Protein AF-A0A183NX41-F1 (afdb_monomer_lite)

Radius of gyration: 17.99 Å; chains: 1; bounding box: 42×28×68 Å

InterPro domains:
  IPR002110 Ankyrin repeat [PF12796] (66-145)
  IPR002110 Ankyrin repeat [PS50088] (93-126)
  IPR036770 Ankyrin repeat-containing domain superfamily [G3DSA:1.25.40.20] (40-145)
  IPR036770 Ankyrin repeat-containing domain superfamily [SSF48403] (63-144)

pLDDT: mean 70.67, std 18.53, range [31.53, 92.19]

Secondary structure (DSSP, 8-state):
--------SSHHHHHHHHHHHHHGGGG---HHHHHHHHHHHT-HHHHHHHHHHS---HHHHHHHHHHHHHTT-HHHHHHHHHTT--TT-B-TT--BHHHHHHHTT--HHHHHHHHHTT--TTGGGTSSS-HHHHHHHHT-GGG--

Sequence (145 aa):
MSITDNNFTTSEGKRLVAAKIASAVSSGGSPARVINAFIQVKDYQGLDKYLSKHKVPTDILTASLQSACMRSDSEAVGTFAKHGGNVNHTDQFGTTLLHFAMRGGGDENVIKALVAHGLEYHSWRSAGMPLLHWSCSTGLINLVE

Organism: NCBI:txid31246

Foldseek 3Di:
DDDDDPPPPDLVVLLVVLVVVVVVCPPPDAPLVSLVSCVVSVPLVSVLVVLVVDPDDLVSLQVQLLVCLLQVNLSSNLSSLVSNRDQQDADPVRDHSQNSNVNSVVRLSNLVSSVVSPRPPPCVVVVPDDDCVVCVVPVVNVSVD

Structure (mmCIF, N/CA/C/O backbone):
data_AF-A0A183NX41-F1
#
_entry.id   AF-A0A183NX41-F1
#
loop_
_atom_site.group_PDB
_atom_site.id
_atom_site.type_symbol
_atom_site.label_atom_id
_atom_site.label_alt_id
_atom_site.label_comp_id
_atom_site.label_asym_id
_atom_site.label_entity_id
_atom_site.label_seq_id
_atom_site.pdbx_PDB_ins_code
_atom_site.Cartn_x
_atom_site.Cartn_y
_atom_site.Cartn_z
_atom_site.occupancy
_atom_site.B_iso_or_equiv
_atom_site.auth_seq_id
_atom_site.auth_comp_id
_atom_site.auth_asym_id
_atom_site.auth_atom_id
_atom_site.pdbx_PDB_model_num
ATOM 1 N N . MET A 1 1 ? 14.415 1.664 45.400 1.00 38.91 1 MET A N 1
ATOM 2 C CA . MET A 1 1 ? 13.063 2.249 45.309 1.00 38.91 1 MET A CA 1
ATOM 3 C C . MET A 1 1 ? 12.917 2.762 43.888 1.00 38.91 1 MET A C 1
ATOM 5 O O . MET A 1 1 ? 13.563 3.739 43.537 1.00 38.91 1 MET A O 1
ATOM 9 N N . SER A 1 2 ? 12.259 1.973 43.041 1.00 31.53 2 SER A N 1
ATOM 10 C CA . SER A 1 2 ? 12.261 2.124 41.584 1.00 31.53 2 SER A CA 1
ATOM 11 C C . SER A 1 2 ? 11.426 3.332 41.166 1.00 31.53 2 SER A C 1
ATOM 13 O O . SER A 1 2 ? 10.230 3.373 41.441 1.00 31.53 2 SER A O 1
ATOM 15 N N . ILE A 1 3 ? 12.060 4.312 40.522 1.00 39.03 3 ILE A N 1
ATOM 16 C CA . ILE A 1 3 ? 11.364 5.407 39.847 1.00 39.03 3 ILE A CA 1
ATOM 17 C C . ILE A 1 3 ? 10.882 4.834 38.516 1.00 39.03 3 ILE A C 1
ATOM 19 O O . ILE A 1 3 ? 11.685 4.495 37.657 1.00 39.03 3 ILE A O 1
ATOM 23 N N . THR A 1 4 ? 9.572 4.639 38.408 1.00 37.72 4 THR A N 1
ATOM 24 C CA . THR A 1 4 ? 8.894 4.091 37.234 1.00 37.72 4 THR A CA 1
ATOM 25 C C . THR A 1 4 ? 9.076 4.996 36.022 1.00 37.72 4 THR A C 1
ATOM 27 O O . THR A 1 4 ? 8.726 6.179 36.062 1.00 37.72 4 THR A O 1
ATOM 30 N N . ASP A 1 5 ? 9.587 4.404 34.948 1.00 32.75 5 ASP A N 1
ATOM 31 C CA . ASP A 1 5 ? 9.745 4.978 33.619 1.00 32.75 5 ASP A CA 1
ATOM 32 C C . ASP A 1 5 ? 8.414 5.521 33.064 1.00 32.75 5 ASP A C 1
ATOM 34 O O . ASP A 1 5 ? 7.548 4.788 32.582 1.00 32.75 5 ASP A O 1
ATOM 38 N N . ASN A 1 6 ? 8.256 6.845 33.109 1.00 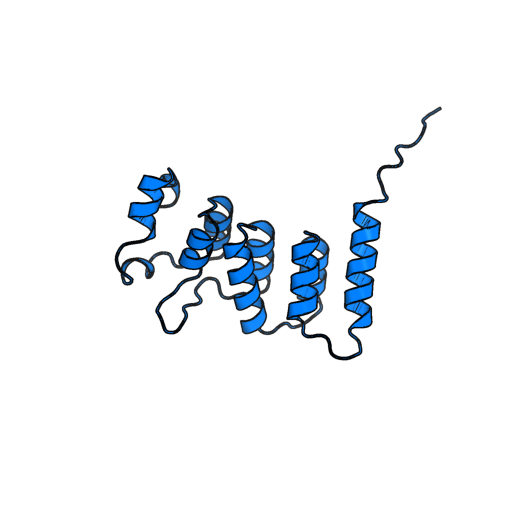37.59 6 ASN A N 1
ATOM 39 C CA . ASN A 1 6 ? 7.177 7.592 32.460 1.00 37.59 6 ASN A CA 1
ATOM 40 C C . ASN A 1 6 ? 7.430 7.707 30.947 1.00 37.59 6 ASN A C 1
ATOM 42 O O . ASN A 1 6 ? 7.694 8.794 30.438 1.00 37.59 6 ASN A O 1
ATOM 46 N N . ASN A 1 7 ? 7.340 6.593 30.216 1.00 38.53 7 ASN A N 1
ATOM 47 C CA . ASN A 1 7 ? 7.459 6.594 28.751 1.00 38.53 7 ASN A CA 1
ATOM 48 C C . ASN A 1 7 ? 6.145 6.243 28.019 1.00 38.53 7 ASN A C 1
ATOM 50 O O . ASN A 1 7 ? 6.162 5.775 26.884 1.00 38.53 7 ASN A O 1
ATOM 54 N N . PHE A 1 8 ? 4.992 6.476 28.659 1.00 41.38 8 PHE A N 1
ATOM 55 C CA . PHE A 1 8 ? 3.672 6.067 28.149 1.00 41.38 8 PHE A CA 1
ATOM 56 C C . PHE A 1 8 ? 2.845 7.147 27.416 1.00 41.38 8 PHE A C 1
ATOM 58 O O . PHE A 1 8 ? 1.736 6.853 26.990 1.00 41.38 8 PHE A O 1
ATOM 65 N N . THR A 1 9 ? 3.307 8.386 27.204 1.00 40.59 9 THR A N 1
ATOM 66 C CA . THR A 1 9 ? 2.354 9.486 26.891 1.00 40.59 9 THR A CA 1
ATOM 67 C C . THR A 1 9 ? 2.433 10.158 25.516 1.00 40.59 9 THR A C 1
ATOM 69 O O . THR A 1 9 ? 1.614 11.033 25.241 1.00 40.59 9 THR A O 1
ATOM 72 N N . THR A 1 10 ? 3.292 9.731 24.582 1.00 46.22 10 THR A N 1
ATOM 73 C CA . THR A 1 10 ? 3.378 10.413 23.264 1.00 46.22 10 THR A CA 1
ATOM 74 C C . THR A 1 10 ? 2.665 9.675 22.126 1.00 46.22 10 THR A C 1
ATOM 76 O O . THR A 1 10 ? 2.110 10.314 21.230 1.00 46.22 10 THR A O 1
ATOM 79 N N . SER A 1 11 ? 2.641 8.340 22.141 1.00 45.81 11 SER A N 1
ATOM 80 C CA . SER A 1 11 ? 1.959 7.524 21.123 1.00 45.81 11 SER A CA 1
ATOM 81 C C . SER A 1 11 ? 0.465 7.379 21.421 1.00 45.81 11 SER A C 1
ATOM 83 O O . SER A 1 11 ? -0.365 7.530 20.526 1.00 45.81 11 SER A O 1
ATOM 85 N N . GLU A 1 12 ? 0.111 7.177 22.691 1.00 41.97 12 GLU A N 1
ATOM 86 C CA . GLU A 1 12 ? -1.266 6.956 23.137 1.00 41.97 12 GLU A CA 1
ATOM 87 C C . GLU A 1 12 ? -2.131 8.220 23.028 1.00 41.97 12 GLU A C 1
ATOM 89 O O . GLU A 1 12 ? -3.267 8.153 22.562 1.00 41.97 12 GLU A O 1
ATOM 94 N N . GLY A 1 13 ? -1.567 9.393 23.343 1.00 48.00 13 GLY A N 1
ATOM 95 C CA . GLY A 1 13 ? -2.244 10.685 23.187 1.00 48.00 13 GLY A CA 1
ATOM 96 C C . GLY A 1 13 ? -2.536 11.039 21.725 1.00 48.00 13 GLY A C 1
ATOM 97 O O . GLY A 1 13 ? -3.633 11.500 21.408 1.00 48.00 13 GLY A O 1
ATOM 98 N N . LYS A 1 14 ? -1.604 10.749 20.804 1.00 45.88 14 LYS A N 1
ATOM 99 C CA . LYS A 1 14 ? -1.817 10.925 19.353 1.00 45.88 14 LYS A CA 1
ATOM 100 C C . LYS A 1 14 ? -2.867 9.947 18.816 1.00 45.88 14 LYS A C 1
ATOM 102 O O . LYS A 1 14 ? -3.735 10.359 18.046 1.00 45.88 14 LYS A O 1
ATOM 107 N N . ARG A 1 15 ? -2.853 8.696 19.297 1.00 44.31 15 ARG A N 1
ATOM 108 C CA . ARG A 1 15 ? -3.887 7.677 19.026 1.00 44.31 15 ARG A CA 1
ATOM 109 C C . ARG A 1 15 ? -5.270 8.119 19.488 1.00 44.31 15 ARG A C 1
ATOM 111 O O . ARG A 1 15 ? -6.247 7.950 18.762 1.00 44.31 15 ARG A O 1
ATOM 118 N N . LEU A 1 16 ? -5.360 8.713 20.678 1.00 43.56 16 LEU A N 1
ATOM 119 C CA . LEU A 1 16 ? -6.622 9.196 21.234 1.00 43.56 16 LEU A CA 1
ATOM 120 C C . LEU A 1 16 ? -7.183 10.369 20.422 1.00 43.56 16 LEU A C 1
ATOM 122 O O . LEU A 1 16 ? -8.386 10.425 20.187 1.00 43.56 16 LEU A O 1
ATOM 126 N N . VAL A 1 17 ? -6.323 11.280 19.951 1.00 50.41 17 VAL A N 1
ATOM 127 C CA . VAL A 1 17 ? -6.723 12.395 19.078 1.00 50.41 17 VAL A CA 1
ATOM 128 C C . VAL A 1 17 ? -7.183 11.884 17.713 1.00 50.41 17 VAL A C 1
ATOM 130 O O . VAL A 1 17 ? -8.246 12.295 17.255 1.00 50.41 17 VAL A O 1
ATOM 133 N N . ALA A 1 18 ? -6.469 10.938 17.098 1.00 45.16 18 ALA A N 1
ATOM 134 C CA . ALA A 1 18 ? -6.886 10.316 15.839 1.00 45.16 18 ALA A CA 1
ATOM 135 C C . ALA A 1 18 ? -8.231 9.578 15.981 1.00 45.16 18 ALA A C 1
ATOM 137 O O . ALA A 1 18 ? -9.131 9.767 15.162 1.00 45.16 18 ALA A O 1
ATOM 138 N N . ALA A 1 19 ? -8.422 8.832 17.075 1.00 44.47 19 ALA A N 1
ATOM 139 C CA . ALA A 1 19 ? -9.692 8.185 17.403 1.00 44.47 19 ALA A CA 1
ATOM 140 C C . ALA A 1 19 ? -10.828 9.194 17.656 1.00 44.47 19 ALA A C 1
ATOM 142 O O . ALA A 1 19 ? -11.974 8.920 17.305 1.00 44.47 19 ALA A O 1
ATOM 143 N N . LYS A 1 20 ? -10.520 10.369 18.224 1.00 44.09 20 LYS A N 1
ATOM 144 C CA . LYS A 1 20 ? -11.485 11.448 18.496 1.00 44.09 20 LYS A CA 1
ATOM 145 C C . LYS A 1 20 ? -11.846 12.250 17.241 1.00 44.09 20 LYS A C 1
ATOM 147 O O . LYS A 1 20 ? -12.990 12.664 17.095 1.00 44.09 20 LYS A O 1
ATOM 152 N N . ILE A 1 21 ? -10.912 12.413 16.303 1.00 49.72 21 ILE A N 1
ATOM 153 C CA . ILE A 1 21 ? -11.184 12.969 14.968 1.00 49.72 21 ILE A CA 1
ATOM 154 C C . ILE A 1 21 ? -12.015 11.970 14.154 1.00 49.72 21 ILE A C 1
ATOM 156 O O . ILE A 1 21 ? -12.987 12.366 13.519 1.00 49.72 21 ILE A O 1
ATOM 160 N N . ALA A 1 22 ? -11.699 10.673 14.225 1.00 43.69 22 ALA A N 1
ATOM 161 C CA . ALA A 1 22 ? -12.473 9.620 13.569 1.00 43.69 22 ALA A CA 1
ATOM 162 C C . ALA A 1 22 ? -13.885 9.450 14.165 1.00 43.69 22 ALA A C 1
ATOM 164 O O . ALA A 1 22 ? -14.810 9.108 13.434 1.00 43.69 22 ALA A O 1
ATOM 165 N N . SER A 1 23 ? -14.083 9.710 15.465 1.00 42.00 23 SER A N 1
ATOM 166 C CA . SER A 1 23 ? -15.407 9.660 16.106 1.00 42.00 23 SER A CA 1
ATOM 167 C C . SER A 1 23 ? -16.221 10.950 15.951 1.00 42.00 23 SER A C 1
ATOM 169 O O . SER A 1 23 ? -17.448 10.885 15.911 1.00 42.00 23 SER A O 1
ATOM 171 N N . ALA A 1 24 ? -15.575 12.108 15.772 1.00 40.00 24 ALA A N 1
ATOM 172 C CA . ALA A 1 24 ? -16.244 13.368 15.427 1.00 40.00 24 ALA A CA 1
ATOM 173 C C . ALA A 1 24 ? -16.858 13.363 14.008 1.00 40.00 24 ALA A C 1
ATOM 175 O O . ALA A 1 24 ? -17.640 14.243 13.664 1.00 40.00 24 ALA A O 1
ATOM 176 N N . VAL A 1 25 ? -16.562 12.340 13.199 1.00 46.41 25 VAL A N 1
ATOM 177 C CA . VAL A 1 25 ? -17.064 12.123 11.827 1.00 46.41 25 VAL A CA 1
ATOM 178 C C . VAL A 1 25 ? -18.470 11.489 11.798 1.00 46.41 25 VAL A C 1
ATOM 180 O O . VAL A 1 25 ? -18.930 10.987 10.779 1.00 46.41 25 VAL A O 1
ATOM 183 N N . SER A 1 26 ? -19.239 11.610 12.883 1.00 45.69 26 SER A N 1
ATOM 184 C CA . SER A 1 26 ? -20.694 11.384 12.855 1.00 45.69 26 SER A CA 1
ATOM 185 C C . SER A 1 26 ? -21.441 12.344 11.900 1.00 45.69 26 SER A C 1
ATOM 187 O O . SER A 1 26 ? -22.643 12.179 11.704 1.00 45.69 26 SER A O 1
ATOM 189 N N . SER A 1 27 ? -20.765 13.335 11.299 1.00 38.97 27 SER A N 1
ATOM 190 C CA . SER A 1 27 ? -21.351 14.372 10.437 1.00 38.97 27 SER A CA 1
ATOM 191 C C . SER A 1 27 ? -20.697 14.506 9.043 1.00 38.97 27 SER A C 1
ATOM 193 O O . SER A 1 27 ? -20.548 15.611 8.528 1.00 38.97 27 SER A O 1
ATOM 195 N N . GLY A 1 28 ? -20.321 13.396 8.390 1.00 39.81 28 GLY A N 1
ATOM 196 C CA . GLY A 1 28 ? -20.107 13.396 6.926 1.00 39.81 28 GLY A CA 1
ATOM 197 C C . GLY A 1 28 ? -18.678 13.629 6.407 1.00 39.81 28 GLY A C 1
ATOM 198 O O . GLY A 1 28 ? -18.497 14.058 5.270 1.00 39.81 28 GLY A O 1
ATOM 199 N N . GLY A 1 29 ? -17.642 13.330 7.192 1.00 53.66 29 GLY A N 1
ATOM 200 C CA . GLY A 1 29 ? -16.261 13.301 6.691 1.00 53.66 29 GLY A CA 1
ATOM 201 C C . GLY A 1 29 ? -15.974 12.054 5.842 1.00 53.66 29 GLY A C 1
ATOM 202 O O . GLY A 1 29 ? -16.159 10.935 6.312 1.00 53.66 29 GLY A O 1
ATOM 203 N N . SER A 1 30 ? -15.498 12.223 4.603 1.00 69.25 30 SER A N 1
ATOM 204 C CA . SER A 1 30 ? -15.178 11.110 3.692 1.00 69.25 30 SER A CA 1
ATOM 205 C C . SER A 1 30 ? -14.169 10.127 4.320 1.00 69.25 30 SER A C 1
ATOM 207 O O . SER A 1 30 ? -13.165 10.596 4.866 1.00 69.25 30 SER A O 1
ATOM 209 N N . PRO A 1 31 ? -14.339 8.792 4.189 1.00 72.38 31 PRO A N 1
ATOM 210 C CA . PRO A 1 31 ? -13.402 7.783 4.716 1.00 72.38 31 PRO A CA 1
ATOM 211 C C . PRO A 1 31 ? -11.933 8.043 4.345 1.00 72.38 31 PRO A C 1
ATOM 213 O O . PRO A 1 31 ? -11.032 7.832 5.152 1.00 72.38 31 PRO A O 1
ATOM 216 N N . ALA A 1 32 ? -11.698 8.613 3.159 1.00 73.38 32 ALA A N 1
ATOM 217 C CA . ALA A 1 32 ? -10.384 9.046 2.693 1.00 73.38 32 ALA A CA 1
ATOM 218 C C . ALA A 1 32 ? -9.681 10.046 3.636 1.00 73.38 32 ALA A C 1
ATOM 220 O O . ALA A 1 32 ? -8.467 9.978 3.808 1.00 73.38 32 ALA A O 1
ATOM 221 N N . ARG A 1 33 ? -10.417 10.960 4.289 1.00 75.31 33 ARG A N 1
ATOM 222 C CA . ARG A 1 33 ? -9.832 11.938 5.226 1.00 75.31 33 ARG A CA 1
ATOM 223 C C . ARG A 1 33 ? -9.321 11.270 6.496 1.00 75.31 33 ARG A C 1
ATOM 225 O O . ARG A 1 33 ? -8.252 11.629 6.977 1.00 75.31 33 ARG A O 1
ATOM 232 N N . VAL A 1 34 ? -10.085 10.314 7.022 1.00 79.00 34 VAL A N 1
ATOM 233 C CA . VAL A 1 34 ? -9.717 9.557 8.225 1.00 79.00 34 VAL A CA 1
ATOM 234 C C . VAL A 1 34 ? -8.495 8.690 7.939 1.00 79.00 34 VAL A C 1
ATOM 236 O O . VAL A 1 34 ? -7.526 8.724 8.692 1.00 79.00 34 VAL A O 1
ATOM 239 N N . ILE A 1 35 ? -8.502 7.993 6.801 1.00 83.50 35 ILE A N 1
ATOM 240 C CA . ILE A 1 35 ? -7.361 7.204 6.333 1.00 83.50 35 ILE A CA 1
ATOM 241 C C . ILE A 1 35 ? -6.109 8.082 6.202 1.00 83.50 35 ILE A C 1
ATOM 243 O O . ILE A 1 35 ? -5.069 7.758 6.772 1.00 83.50 35 ILE A O 1
ATOM 247 N N . ASN A 1 36 ? -6.211 9.230 5.525 1.00 79.25 36 ASN A N 1
ATOM 248 C CA . ASN A 1 36 ? -5.079 10.141 5.357 1.00 79.25 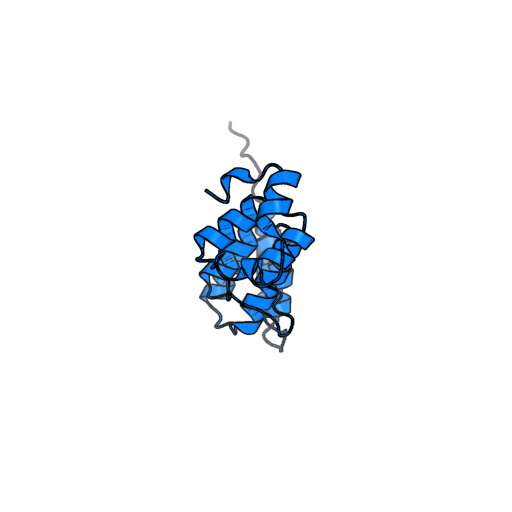36 ASN A CA 1
ATOM 249 C C . ASN A 1 36 ? -4.548 10.676 6.699 1.00 79.25 36 ASN A C 1
ATOM 251 O O . ASN A 1 36 ? -3.339 10.819 6.862 1.00 79.25 36 ASN A O 1
ATOM 255 N N . ALA A 1 37 ? -5.424 10.922 7.680 1.00 81.00 37 ALA A N 1
ATOM 256 C CA . ALA A 1 37 ? -5.003 11.317 9.021 1.00 81.00 37 ALA A CA 1
ATOM 257 C C . ALA A 1 37 ? -4.164 10.221 9.703 1.00 81.00 37 ALA A C 1
ATOM 259 O O . ALA A 1 37 ? -3.110 10.536 10.251 1.00 81.00 37 ALA A O 1
ATOM 260 N N . PHE A 1 38 ? -4.572 8.947 9.615 1.00 85.19 38 PHE A N 1
ATOM 261 C CA . PHE A 1 38 ? -3.799 7.821 10.160 1.00 85.19 38 PHE A CA 1
ATOM 262 C C . PHE A 1 38 ? -2.427 7.664 9.493 1.00 85.19 38 PHE A C 1
ATOM 264 O O . PHE A 1 38 ? -1.435 7.465 10.193 1.00 85.19 38 PHE A O 1
ATOM 271 N N . ILE A 1 39 ? -2.350 7.823 8.166 1.00 83.06 39 ILE A N 1
ATOM 272 C CA . ILE A 1 39 ? -1.076 7.788 7.424 1.00 83.06 39 ILE A CA 1
ATOM 273 C C . ILE A 1 39 ? -0.157 8.938 7.867 1.00 83.06 39 ILE A C 1
ATOM 275 O O . ILE A 1 39 ? 1.043 8.745 8.044 1.00 83.06 39 ILE A O 1
ATOM 279 N N . GLN A 1 40 ? -0.697 10.147 8.069 1.00 79.38 40 GLN A N 1
ATOM 280 C CA . GLN A 1 40 ? 0.094 11.300 8.518 1.00 79.38 40 GLN A CA 1
ATOM 281 C C . GLN A 1 40 ? 0.712 11.085 9.901 1.00 79.38 40 GLN A C 1
ATOM 283 O O . GLN A 1 40 ? 1.861 11.470 10.121 1.00 79.38 40 GLN A O 1
ATOM 288 N N . VAL A 1 41 ? -0.032 10.469 10.822 1.00 83.75 41 VAL A N 1
ATOM 289 C CA . VAL A 1 41 ? 0.465 10.166 12.173 1.00 83.75 41 VAL A CA 1
ATOM 290 C C . VAL A 1 41 ? 1.219 8.833 12.261 1.00 83.75 41 VAL A C 1
ATOM 292 O O . VAL A 1 41 ? 1.750 8.533 13.328 1.00 83.75 41 VAL A O 1
ATOM 295 N N . LYS A 1 42 ? 1.286 8.065 11.162 1.00 84.69 42 LYS A N 1
ATOM 296 C CA . LYS A 1 42 ? 1.858 6.70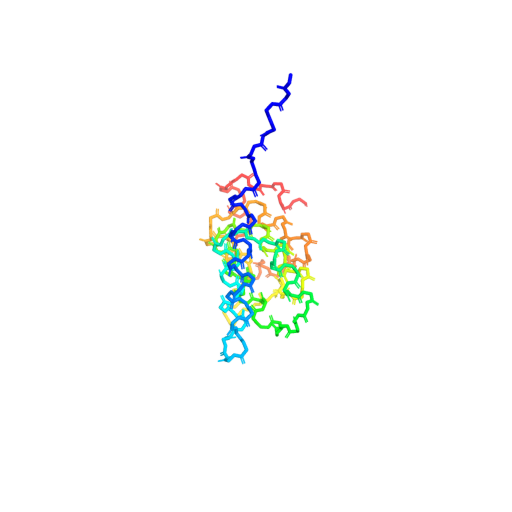8 11.081 1.00 84.69 42 LYS A CA 1
ATOM 297 C C . LYS A 1 42 ? 1.259 5.724 12.097 1.00 84.69 42 LYS A C 1
ATOM 299 O O . LYS A 1 42 ? 1.955 4.889 12.665 1.00 84.69 42 LYS A O 1
ATOM 304 N N . ASP A 1 43 ? -0.044 5.836 12.357 1.00 86.69 43 ASP A N 1
ATOM 305 C CA . ASP A 1 43 ? -0.769 4.932 13.260 1.00 86.69 43 ASP A CA 1
ATOM 306 C C . ASP A 1 43 ? -1.474 3.828 12.462 1.00 86.69 43 ASP A C 1
ATOM 308 O O . ASP A 1 43 ? -2.683 3.871 12.213 1.00 86.69 43 ASP A O 1
ATOM 312 N N . TYR A 1 44 ? -0.697 2.830 12.039 1.00 87.12 44 TYR A N 1
ATOM 313 C CA . TYR A 1 44 ? -1.199 1.712 11.235 1.00 87.12 44 TYR A CA 1
ATOM 314 C C . TYR A 1 44 ? -2.069 0.740 12.048 1.00 87.12 44 TYR A C 1
ATOM 316 O O . TYR A 1 44 ? -2.977 0.120 11.500 1.00 87.12 44 TYR A O 1
ATOM 324 N N . GLN A 1 45 ? -1.875 0.658 13.370 1.00 87.19 45 GLN A N 1
ATOM 325 C CA . GLN A 1 45 ? -2.745 -0.135 14.250 1.00 87.19 45 GLN A CA 1
ATOM 326 C C . GLN A 1 45 ? -4.144 0.483 14.366 1.00 87.19 45 GLN A C 1
ATOM 328 O O . GLN A 1 45 ? -5.152 -0.226 14.297 1.00 87.19 45 GLN A O 1
ATOM 333 N N . GLY A 1 46 ? -4.218 1.807 14.541 1.00 86.12 46 GLY A N 1
ATOM 334 C CA . GLY A 1 46 ? -5.478 2.547 14.523 1.00 86.12 46 GLY A CA 1
ATOM 335 C C . GLY A 1 46 ? -6.182 2.438 13.171 1.00 86.12 46 GLY A C 1
ATOM 336 O O . GLY A 1 46 ? -7.394 2.206 13.129 1.00 86.12 46 GLY A O 1
ATOM 337 N N . LEU A 1 47 ? -5.411 2.512 12.082 1.00 86.38 47 LEU A N 1
ATOM 338 C CA . LEU A 1 47 ? -5.907 2.322 10.722 1.00 86.38 47 LEU A CA 1
ATOM 339 C C . LEU A 1 47 ? -6.497 0.920 10.508 1.00 86.38 47 LEU A C 1
ATOM 341 O O . LEU A 1 47 ? -7.635 0.816 10.057 1.00 86.38 47 LEU A O 1
ATOM 345 N N . ASP A 1 48 ? -5.781 -0.146 10.877 1.00 88.56 48 ASP A N 1
ATOM 346 C CA . ASP A 1 48 ? -6.257 -1.533 10.746 1.00 88.56 48 ASP A CA 1
ATOM 347 C C . ASP A 1 48 ? -7.558 -1.759 11.533 1.00 88.56 48 ASP A C 1
ATOM 349 O O . ASP A 1 48 ? -8.517 -2.339 11.015 1.00 88.56 48 ASP A O 1
ATOM 353 N N . LYS A 1 49 ? -7.649 -1.208 12.751 1.00 87.38 49 LYS A N 1
ATOM 354 C CA . LYS A 1 49 ? -8.871 -1.268 13.566 1.00 87.38 49 LYS A CA 1
ATOM 355 C C . LYS A 1 49 ? -10.035 -0.499 12.934 1.00 87.38 49 LYS A C 1
ATOM 357 O O . LYS A 1 49 ? -11.177 -0.959 13.004 1.00 87.38 49 LYS A O 1
ATOM 362 N N . TYR A 1 50 ? -9.771 0.665 12.338 1.00 86.88 50 TYR A N 1
ATOM 363 C CA . TYR A 1 50 ? -10.784 1.458 11.640 1.00 86.88 50 TYR A CA 1
ATOM 364 C C . TYR A 1 50 ? -11.308 0.721 10.400 1.00 86.88 50 TYR A C 1
ATOM 366 O O . TYR A 1 50 ? -12.519 0.547 10.265 1.00 86.88 50 TYR A O 1
ATOM 374 N N . LEU A 1 51 ? -10.413 0.220 9.545 1.00 87.00 51 LEU A N 1
ATOM 375 C CA . LEU A 1 51 ? -10.772 -0.517 8.328 1.00 87.00 51 LEU A CA 1
ATOM 376 C C . LEU A 1 51 ? -11.491 -1.839 8.634 1.00 87.00 51 LEU A C 1
ATOM 378 O O . LEU A 1 51 ? -12.442 -2.191 7.946 1.00 87.00 51 LEU A O 1
ATOM 382 N N . SER A 1 52 ? -11.135 -2.516 9.730 1.00 87.38 52 SER A N 1
ATOM 383 C CA . SER A 1 52 ? -11.843 -3.726 10.181 1.00 87.38 52 SER A CA 1
ATOM 384 C C . SER A 1 52 ? -13.291 -3.453 10.607 1.00 87.38 52 SER A C 1
ATOM 386 O O . SER A 1 52 ? -14.149 -4.329 10.517 1.00 87.38 52 SER A O 1
ATOM 388 N N . LYS A 1 53 ? -13.573 -2.250 11.121 1.00 85.44 53 LYS A N 1
ATOM 389 C CA . LYS A 1 53 ? -14.896 -1.877 11.641 1.00 85.44 53 LYS A CA 1
ATOM 390 C C . LYS A 1 53 ? -15.788 -1.233 10.579 1.00 85.44 53 LYS A C 1
ATOM 392 O O . LYS A 1 53 ? -17.011 -1.346 10.657 1.00 85.44 53 LYS A O 1
ATOM 397 N N . HIS A 1 54 ? -15.194 -0.536 9.616 1.00 82.06 54 HIS A N 1
ATOM 398 C CA . HIS A 1 54 ? -15.910 0.237 8.610 1.00 82.06 54 HIS A CA 1
ATOM 399 C C . HIS A 1 54 ? -15.738 -0.392 7.228 1.00 82.06 54 HIS A C 1
ATOM 401 O O . HIS A 1 54 ? -14.622 -0.551 6.749 1.00 82.06 54 HIS A O 1
ATOM 407 N N . LYS A 1 55 ? -16.849 -0.682 6.538 1.00 80.69 55 LYS A N 1
ATOM 408 C CA . LYS A 1 55 ? -16.799 -1.083 5.125 1.00 80.69 55 LYS A CA 1
ATOM 409 C C . LYS A 1 55 ? -16.395 0.116 4.269 1.00 80.69 55 LYS A C 1
ATOM 411 O O . LYS A 1 55 ? -17.222 0.980 3.979 1.00 80.69 55 LYS A O 1
ATOM 416 N N . VAL A 1 56 ? -15.123 0.167 3.888 1.00 83.06 56 VAL A N 1
ATOM 417 C CA . VAL A 1 56 ? -14.584 1.171 2.968 1.00 83.06 56 VAL A CA 1
ATOM 418 C C . VAL A 1 56 ? -14.649 0.625 1.534 1.00 83.06 56 VAL A C 1
ATOM 420 O O . VAL A 1 56 ? -14.277 -0.527 1.318 1.00 83.06 56 VAL A O 1
ATOM 423 N N . PRO A 1 57 ? -15.110 1.418 0.551 1.00 82.88 57 PRO A N 1
ATOM 424 C CA . PRO A 1 57 ? -15.068 1.038 -0.858 1.00 82.88 57 PRO A CA 1
ATOM 425 C C . PRO A 1 57 ? -13.652 0.700 -1.336 1.00 82.88 57 PRO A C 1
ATOM 427 O O . PRO A 1 57 ? -12.692 1.406 -1.007 1.00 82.88 57 PRO A O 1
ATOM 430 N N . THR A 1 58 ? -13.537 -0.327 -2.177 1.00 85.81 58 THR A N 1
ATOM 431 C CA . THR A 1 58 ? -12.270 -0.760 -2.784 1.00 85.81 58 THR A CA 1
ATOM 432 C C . THR A 1 58 ? -11.584 0.359 -3.564 1.00 85.81 58 THR A C 1
ATOM 434 O O . THR A 1 58 ? -10.359 0.450 -3.524 1.00 85.81 58 THR A O 1
ATOM 437 N N . ASP A 1 59 ? -12.330 1.262 -4.203 1.00 82.31 59 ASP A N 1
ATOM 438 C CA . ASP A 1 59 ? -11.768 2.417 -4.916 1.00 82.31 59 ASP A CA 1
ATOM 439 C C . ASP A 1 59 ? -10.984 3.349 -3.981 1.00 82.31 59 ASP A C 1
ATOM 441 O O . ASP A 1 59 ? -9.877 3.781 -4.301 1.00 82.31 59 ASP A O 1
ATOM 445 N N . ILE A 1 60 ? -11.510 3.601 -2.774 1.00 83.94 60 ILE A N 1
ATOM 446 C CA . ILE A 1 60 ? -10.841 4.437 -1.767 1.00 83.94 60 ILE A CA 1
ATOM 447 C C . ILE A 1 60 ? -9.595 3.729 -1.230 1.00 83.94 60 ILE A C 1
ATOM 449 O O . ILE A 1 60 ? -8.550 4.364 -1.063 1.00 83.94 60 ILE A O 1
ATOM 453 N N . LEU A 1 61 ? -9.684 2.421 -0.972 1.00 88.25 61 LEU A N 1
ATOM 454 C CA . LEU A 1 61 ? -8.540 1.616 -0.533 1.00 88.25 61 LEU A CA 1
ATOM 455 C C . LEU A 1 61 ? -7.442 1.578 -1.599 1.00 88.25 61 LEU A C 1
ATOM 457 O O . LEU A 1 61 ? -6.272 1.735 -1.271 1.00 88.25 61 LEU A O 1
ATOM 461 N N . THR A 1 62 ? -7.817 1.451 -2.871 1.00 87.12 62 THR A N 1
ATOM 462 C CA . THR A 1 62 ? -6.894 1.433 -4.013 1.00 87.12 62 THR A CA 1
ATOM 463 C C . THR A 1 62 ? -6.208 2.788 -4.192 1.00 87.12 62 THR A C 1
ATOM 465 O O . THR A 1 62 ? -4.986 2.842 -4.305 1.00 87.12 62 THR A O 1
ATOM 468 N N . ALA A 1 63 ? -6.947 3.899 -4.117 1.00 85.94 63 ALA A N 1
ATOM 469 C CA . ALA A 1 63 ? -6.359 5.242 -4.149 1.00 85.94 63 ALA A CA 1
ATOM 470 C C . ALA A 1 63 ? -5.422 5.509 -2.949 1.00 85.94 63 ALA A C 1
ATOM 472 O O . ALA A 1 63 ? -4.371 6.147 -3.079 1.00 85.94 63 ALA A O 1
ATOM 473 N N . SER A 1 64 ? -5.775 4.991 -1.769 1.00 88.25 64 SER A N 1
ATOM 474 C CA . SER A 1 64 ? -4.935 5.084 -0.566 1.00 88.25 64 SER A CA 1
ATOM 475 C C . SER A 1 64 ? -3.660 4.245 -0.702 1.00 88.25 64 SER A C 1
ATOM 477 O O . SER A 1 64 ? -2.579 4.709 -0.344 1.00 88.25 64 SER A O 1
ATOM 479 N N . LEU A 1 65 ? -3.766 3.056 -1.297 1.00 89.81 65 LEU A N 1
ATOM 480 C CA . LEU A 1 65 ? -2.651 2.169 -1.618 1.00 89.81 65 LEU A CA 1
ATOM 481 C C . LEU A 1 65 ? -1.689 2.810 -2.639 1.00 89.81 65 LEU A C 1
ATOM 483 O O . LEU A 1 65 ? -0.478 2.794 -2.423 1.00 89.81 65 LEU A O 1
ATOM 487 N N . GLN A 1 66 ? -2.205 3.468 -3.685 1.00 87.56 66 GLN A N 1
ATOM 488 C CA . GLN A 1 66 ? -1.399 4.261 -4.631 1.00 87.56 66 GLN A CA 1
ATOM 489 C C . GLN A 1 66 ? -0.629 5.384 -3.921 1.00 87.56 66 GLN A C 1
ATOM 491 O O . GLN A 1 66 ? 0.572 5.562 -4.135 1.00 87.56 66 GLN A O 1
ATOM 496 N N . SER A 1 67 ? -1.310 6.124 -3.041 1.00 87.06 67 SER A N 1
ATOM 497 C CA . SER A 1 67 ? -0.700 7.215 -2.271 1.00 87.06 67 SER A CA 1
ATOM 498 C C . SER A 1 67 ? 0.385 6.705 -1.318 1.00 87.06 67 SER A C 1
ATOM 500 O O . SER A 1 67 ? 1.421 7.352 -1.168 1.00 87.06 67 SER A O 1
ATOM 502 N N . ALA A 1 68 ? 0.178 5.540 -0.699 1.00 89.50 68 ALA A N 1
ATOM 503 C CA . ALA A 1 68 ? 1.172 4.885 0.147 1.00 89.50 68 ALA A CA 1
ATOM 504 C C . ALA A 1 68 ? 2.424 4.479 -0.651 1.00 89.50 68 ALA A C 1
ATOM 506 O O . ALA A 1 68 ? 3.541 4.740 -0.205 1.00 89.50 68 ALA A O 1
ATOM 507 N N . CYS A 1 69 ? 2.246 3.958 -1.870 1.00 88.31 69 CYS A N 1
ATOM 508 C CA . CYS A 1 69 ? 3.354 3.640 -2.776 1.00 88.31 69 CYS A CA 1
ATOM 509 C C . CYS A 1 69 ? 4.175 4.887 -3.139 1.00 88.31 69 CYS A C 1
ATOM 511 O O . CYS A 1 69 ? 5.399 4.868 -3.057 1.00 88.31 69 CYS A O 1
ATOM 513 N N . MET A 1 70 ? 3.513 6.000 -3.474 1.00 85.38 70 MET A N 1
ATOM 514 C CA . MET A 1 70 ? 4.196 7.263 -3.792 1.00 85.38 70 MET A CA 1
ATOM 515 C C . MET A 1 70 ? 4.954 7.870 -2.605 1.00 85.38 70 MET A C 1
ATOM 517 O O . MET A 1 70 ? 5.863 8.673 -2.800 1.00 85.38 70 MET A O 1
ATOM 521 N N . ARG A 1 71 ? 4.555 7.536 -1.377 1.00 85.06 71 ARG A N 1
ATOM 522 C CA . ARG A 1 71 ? 5.191 8.009 -0.141 1.00 85.06 71 ARG A CA 1
ATOM 523 C C . ARG A 1 71 ? 6.274 7.061 0.373 1.00 85.06 71 ARG A C 1
ATOM 525 O O . ARG A 1 71 ? 6.843 7.344 1.423 1.00 85.06 71 ARG A O 1
ATOM 532 N N . SER A 1 72 ? 6.524 5.959 -0.333 1.00 87.81 72 SER A N 1
ATOM 533 C CA . SER A 1 72 ? 7.412 4.883 0.105 1.00 87.81 72 SER A CA 1
ATOM 534 C C . SER A 1 72 ? 7.048 4.327 1.494 1.00 87.81 72 SER A C 1
ATOM 536 O O . SER A 1 72 ? 7.906 4.098 2.339 1.00 87.81 72 SER A O 1
ATOM 538 N N . ASP A 1 73 ? 5.747 4.155 1.759 1.00 89.38 73 ASP A N 1
ATOM 539 C CA . ASP A 1 73 ? 5.216 3.703 3.052 1.00 89.38 73 ASP A CA 1
ATOM 540 C C . ASP A 1 73 ? 4.752 2.236 2.978 1.00 89.38 73 ASP A C 1
ATOM 542 O O . ASP A 1 73 ? 3.603 1.942 2.637 1.00 89.38 73 ASP A O 1
ATOM 546 N N . SER A 1 74 ? 5.664 1.303 3.261 1.00 90.19 74 SER A N 1
ATOM 547 C CA . SER A 1 74 ? 5.419 -0.143 3.141 1.00 90.19 74 SER A CA 1
ATOM 548 C C . SER A 1 74 ? 4.404 -0.684 4.157 1.00 90.19 74 SER A C 1
ATOM 550 O O . SER A 1 74 ? 3.621 -1.575 3.820 1.00 90.19 74 SER A O 1
ATOM 552 N N . GLU A 1 75 ? 4.349 -0.127 5.370 1.00 91.44 75 GLU A N 1
ATOM 553 C CA . GLU A 1 75 ? 3.371 -0.524 6.395 1.00 91.44 75 GLU A CA 1
ATOM 554 C C . GLU A 1 75 ? 1.947 -0.116 5.998 1.00 91.44 75 GLU A C 1
ATOM 556 O O . GLU A 1 75 ? 1.002 -0.910 6.115 1.00 91.44 75 GLU A O 1
ATOM 561 N N . ALA A 1 76 ? 1.784 1.097 5.457 1.00 90.31 76 ALA A N 1
ATOM 562 C CA . ALA A 1 76 ? 0.513 1.532 4.891 1.00 90.31 76 ALA A CA 1
ATOM 563 C C . ALA A 1 76 ? 0.095 0.648 3.708 1.00 90.31 76 ALA A C 1
ATOM 565 O O . ALA A 1 76 ? -1.072 0.258 3.620 1.00 90.31 76 ALA A O 1
ATOM 566 N N . VAL A 1 77 ? 1.041 0.294 2.829 1.00 92.19 77 VAL A N 1
ATOM 567 C CA . VAL A 1 77 ? 0.794 -0.602 1.688 1.00 92.19 77 VAL A CA 1
ATOM 568 C C . VAL A 1 77 ? 0.249 -1.949 2.150 1.00 92.19 77 VAL A C 1
ATOM 570 O O . VAL A 1 77 ? -0.810 -2.367 1.677 1.00 92.19 77 VAL A O 1
ATOM 573 N N . GLY A 1 78 ? 0.909 -2.587 3.120 1.00 91.19 78 GLY A N 1
ATOM 574 C CA . GLY A 1 78 ? 0.446 -3.864 3.664 1.00 91.19 78 GLY A CA 1
ATOM 575 C C . GLY A 1 78 ? -0.934 -3.760 4.314 1.00 91.19 78 GLY A C 1
ATOM 576 O O . GLY A 1 78 ? -1.796 -4.618 4.116 1.00 91.19 78 GLY A O 1
ATOM 577 N N . THR A 1 79 ? -1.193 -2.660 5.025 1.00 91.75 79 THR A N 1
ATOM 578 C CA . THR A 1 79 ? -2.497 -2.419 5.654 1.00 91.75 79 THR A CA 1
ATOM 579 C C . THR A 1 79 ? -3.608 -2.296 4.607 1.00 91.75 79 THR A C 1
ATOM 581 O O . THR A 1 79 ? -4.617 -2.993 4.699 1.00 91.75 79 THR A O 1
ATOM 584 N N . PHE A 1 80 ? -3.446 -1.463 3.575 1.00 91.38 80 PHE A N 1
ATOM 585 C CA . PHE A 1 80 ? -4.491 -1.297 2.557 1.00 91.38 80 PHE A CA 1
ATOM 586 C C . PHE A 1 80 ? -4.699 -2.549 1.708 1.00 91.38 80 PHE A C 1
ATOM 588 O O . PHE A 1 80 ? -5.846 -2.892 1.417 1.00 91.38 80 PHE A O 1
ATOM 595 N N . ALA A 1 81 ? -3.624 -3.248 1.346 1.00 91.31 81 ALA A N 1
ATOM 596 C CA . ALA A 1 81 ? -3.720 -4.483 0.579 1.00 91.31 81 ALA A CA 1
ATOM 597 C C . ALA A 1 81 ? -4.452 -5.586 1.367 1.00 91.31 81 ALA A C 1
ATOM 599 O O . ALA A 1 81 ? -5.359 -6.225 0.834 1.00 91.31 81 ALA A O 1
ATOM 600 N N . LYS A 1 82 ? -4.158 -5.737 2.667 1.00 91.62 82 LYS A N 1
ATOM 601 C CA . LYS A 1 82 ? -4.860 -6.671 3.569 1.00 91.62 82 LYS A CA 1
ATOM 602 C C . LYS A 1 82 ? -6.370 -6.419 3.636 1.00 91.62 82 LYS A C 1
ATOM 604 O O . LYS A 1 82 ? -7.144 -7.367 3.730 1.00 91.62 82 LYS A O 1
ATOM 609 N N . HIS A 1 83 ? -6.791 -5.156 3.589 1.00 89.62 83 HIS A N 1
ATOM 610 C CA . HIS A 1 83 ? -8.205 -4.766 3.662 1.00 89.62 83 HIS A CA 1
ATOM 611 C C . HIS A 1 83 ? -8.917 -4.747 2.300 1.00 89.62 83 HIS A C 1
ATOM 613 O O . HIS A 1 83 ? -10.062 -4.308 2.218 1.00 89.62 83 HIS A O 1
ATOM 619 N N . GLY A 1 84 ? -8.280 -5.251 1.237 1.00 88.06 84 GLY A N 1
ATOM 620 C CA . GLY A 1 84 ? -8.898 -5.406 -0.084 1.00 88.06 84 GLY A CA 1
ATOM 621 C C . GLY A 1 84 ? -8.628 -4.260 -1.059 1.00 88.06 84 GLY A C 1
ATOM 622 O O . GLY A 1 84 ? -9.380 -4.091 -2.017 1.00 88.06 84 GLY A O 1
ATOM 623 N N . GLY A 1 85 ? -7.581 -3.460 -0.836 1.00 89.81 85 GLY A N 1
ATOM 624 C CA . GLY A 1 85 ? -7.057 -2.552 -1.857 1.00 89.81 85 GLY A CA 1
ATOM 625 C C . GLY A 1 85 ? -6.543 -3.332 -3.070 1.00 89.81 85 GLY A C 1
ATOM 626 O O . GLY A 1 85 ? -5.846 -4.334 -2.918 1.00 89.81 85 GLY A O 1
ATOM 627 N N . ASN A 1 86 ? -6.885 -2.886 -4.280 1.00 89.06 86 ASN A N 1
ATOM 628 C CA . ASN A 1 86 ? -6.524 -3.605 -5.497 1.00 89.06 86 ASN A CA 1
ATOM 629 C C . ASN A 1 86 ? -5.045 -3.372 -5.853 1.00 89.06 86 ASN A C 1
ATOM 631 O O . ASN A 1 86 ? -4.689 -2.340 -6.426 1.00 89.06 86 ASN A O 1
ATOM 635 N N . VAL A 1 87 ? -4.192 -4.353 -5.540 1.00 89.25 87 VAL A N 1
ATOM 636 C CA . VAL A 1 87 ? -2.753 -4.322 -5.857 1.00 89.25 87 VAL A CA 1
ATOM 637 C C . VAL A 1 87 ? -2.468 -4.347 -7.363 1.00 89.25 87 VAL A C 1
ATOM 639 O O . VAL A 1 87 ? -1.464 -3.795 -7.803 1.00 89.25 87 VAL A O 1
ATOM 642 N N . ASN A 1 88 ? -3.380 -4.914 -8.155 1.00 86.06 88 ASN A N 1
ATOM 643 C CA . ASN A 1 88 ? -3.269 -5.062 -9.610 1.00 86.06 88 ASN A CA 1
ATOM 644 C C . ASN A 1 88 ? -4.069 -4.000 -10.366 1.00 86.06 88 ASN A C 1
ATOM 646 O O . ASN A 1 88 ? -4.348 -4.148 -11.556 1.00 86.06 88 ASN A O 1
ATOM 650 N N . HIS A 1 89 ? -4.461 -2.922 -9.685 1.00 84.50 89 HIS A N 1
ATOM 651 C CA . HIS A 1 89 ? -5.162 -1.832 -10.336 1.00 84.50 89 HIS A CA 1
ATOM 652 C C . HIS A 1 89 ? -4.297 -1.217 -11.438 1.00 84.50 89 HIS A C 1
ATOM 654 O O . HIS A 1 89 ? -3.114 -0.915 -11.243 1.00 84.50 89 HIS A O 1
ATOM 660 N N . THR A 1 90 ? -4.934 -1.001 -12.584 1.00 80.69 90 THR A N 1
ATOM 661 C CA . THR A 1 90 ? -4.365 -0.306 -13.729 1.00 80.69 90 THR A CA 1
ATOM 662 C C . THR A 1 90 ? -5.305 0.819 -14.129 1.00 80.69 90 THR A C 1
ATOM 664 O O . THR A 1 90 ? -6.515 0.618 -14.229 1.00 80.69 90 THR A O 1
ATOM 667 N N . ASP A 1 91 ? -4.751 2.017 -14.297 1.00 74.88 91 ASP A N 1
ATOM 668 C CA . ASP A 1 91 ? -5.514 3.150 -14.821 1.00 74.88 91 ASP A CA 1
ATOM 669 C C . ASP A 1 91 ? -5.663 3.030 -16.352 1.00 74.88 91 ASP A C 1
ATOM 671 O O . ASP A 1 91 ? -4.991 2.220 -16.994 1.00 74.88 91 ASP A O 1
ATOM 675 N N . GLN A 1 92 ? -6.497 3.871 -16.962 1.00 75.81 92 GLN A N 1
ATOM 676 C CA . GLN A 1 92 ? -6.756 3.922 -18.410 1.00 75.81 92 GLN A CA 1
ATOM 677 C C . GLN A 1 92 ? -5.492 4.066 -19.280 1.00 75.81 92 GLN A C 1
ATOM 679 O O . GLN A 1 92 ? -5.499 3.711 -20.455 1.0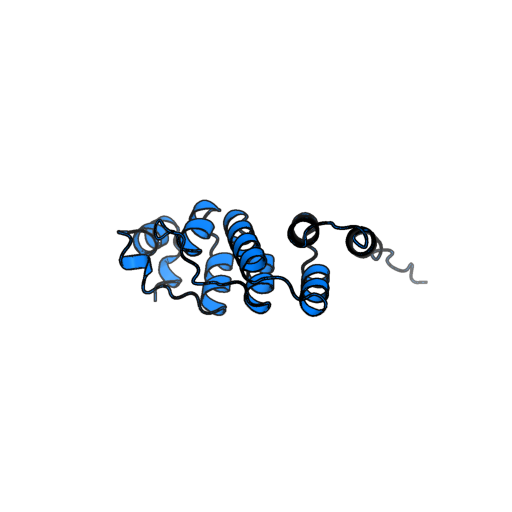0 75.81 92 GLN A O 1
ATOM 684 N N . PHE A 1 93 ? -4.399 4.578 -18.705 1.00 71.69 93 PHE A N 1
ATOM 685 C CA . PHE A 1 93 ? -3.097 4.721 -19.362 1.00 71.69 93 PHE A CA 1
ATOM 686 C C . PHE A 1 93 ? -2.195 3.481 -19.216 1.00 71.69 93 PHE A C 1
ATOM 688 O O . PHE A 1 93 ? -1.044 3.508 -19.643 1.00 71.69 93 PHE A O 1
ATOM 695 N N . GLY A 1 94 ? -2.676 2.410 -18.576 1.00 72.50 94 GLY A N 1
ATOM 696 C CA . GLY A 1 94 ? -1.877 1.226 -18.247 1.00 72.50 94 GLY A CA 1
ATOM 697 C C . GLY A 1 94 ? -0.944 1.418 -17.045 1.00 72.50 94 GLY A C 1
ATOM 698 O O . GLY A 1 94 ? -0.095 0.567 -16.777 1.00 72.50 94 GLY A O 1
ATOM 699 N N . THR A 1 95 ? -1.085 2.519 -16.302 1.00 77.06 95 THR A N 1
ATOM 700 C CA . THR A 1 95 ? -0.276 2.800 -15.109 1.00 77.06 95 THR A CA 1
ATOM 701 C C . THR A 1 95 ? -0.640 1.833 -13.985 1.00 77.06 95 THR A C 1
ATOM 703 O O . THR A 1 95 ? -1.754 1.866 -13.466 1.00 77.06 95 THR A O 1
ATOM 706 N N . THR A 1 96 ? 0.315 0.990 -13.593 1.00 82.62 96 THR A N 1
ATOM 707 C CA . THR A 1 96 ? 0.182 0.015 -12.494 1.00 82.62 96 THR A CA 1
ATOM 708 C C . THR A 1 96 ? 0.638 0.595 -11.149 1.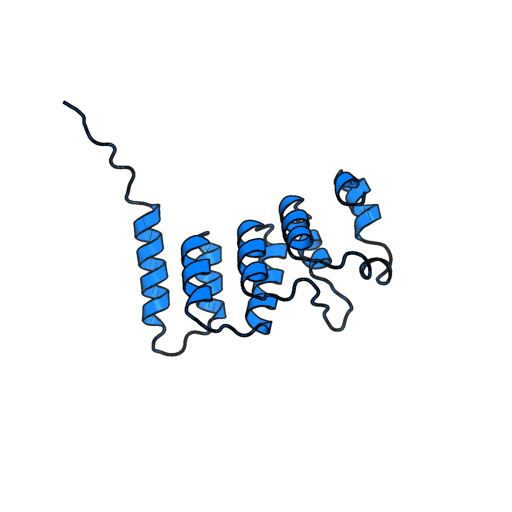00 82.62 96 THR A C 1
ATOM 710 O O . THR A 1 96 ? 1.372 1.586 -11.110 1.00 82.62 96 THR A O 1
ATOM 713 N N . LEU A 1 97 ? 0.302 -0.062 -10.032 1.00 83.38 97 LEU A N 1
ATOM 714 C CA . LEU A 1 97 ? 0.800 0.312 -8.696 1.00 83.38 97 LEU A CA 1
ATOM 715 C C . LEU A 1 97 ? 2.326 0.381 -8.592 1.00 83.38 97 LEU A C 1
ATOM 717 O O . LEU A 1 97 ? 2.867 1.237 -7.892 1.00 83.38 97 LEU A O 1
ATOM 721 N N . LEU A 1 98 ? 3.022 -0.484 -9.327 1.00 79.75 98 LEU A N 1
ATOM 722 C CA . LEU A 1 98 ? 4.477 -0.495 -9.355 1.00 79.75 98 LEU A CA 1
ATOM 723 C C . LEU A 1 98 ? 5.039 0.825 -9.902 1.00 79.75 98 LEU A C 1
ATOM 725 O O . LEU A 1 98 ? 5.995 1.349 -9.343 1.00 79.75 98 LEU A O 1
ATOM 729 N N . HIS A 1 99 ? 4.410 1.424 -10.920 1.00 78.06 99 HIS A N 1
ATOM 730 C CA . HIS A 1 99 ? 4.822 2.736 -11.436 1.00 78.06 99 HIS A CA 1
ATOM 731 C C . HIS A 1 99 ? 4.714 3.831 -10.366 1.00 78.06 99 HIS A C 1
ATOM 733 O O . HIS A 1 99 ? 5.588 4.693 -10.270 1.00 78.06 99 HIS A O 1
ATOM 739 N N . PHE A 1 100 ? 3.675 3.784 -9.526 1.00 82.88 100 PHE A N 1
ATOM 740 C CA . PHE A 1 100 ? 3.525 4.717 -8.407 1.00 82.88 100 PHE A CA 1
ATOM 741 C C . PHE A 1 100 ? 4.606 4.516 -7.342 1.00 82.88 100 PHE A C 1
ATOM 743 O O . PHE A 1 100 ? 5.159 5.504 -6.859 1.00 82.88 100 PHE A O 1
ATOM 750 N N . ALA A 1 101 ? 4.949 3.265 -7.019 1.00 83.81 101 ALA A N 1
ATOM 751 C CA . ALA A 1 101 ? 6.057 2.953 -6.113 1.00 83.81 101 ALA A CA 1
ATOM 752 C C . ALA A 1 101 ? 7.399 3.457 -6.669 1.00 83.81 101 ALA A C 1
ATOM 754 O O . ALA A 1 101 ? 8.180 4.067 -5.941 1.00 83.81 101 ALA A O 1
ATOM 755 N N . MET A 1 102 ? 7.637 3.292 -7.976 1.00 78.44 102 MET A N 1
ATOM 756 C CA . MET A 1 102 ? 8.844 3.802 -8.638 1.00 78.44 102 MET A CA 1
ATOM 757 C C . MET A 1 102 ? 8.909 5.330 -8.580 1.00 78.44 102 MET A C 1
ATOM 759 O O . MET A 1 102 ? 9.941 5.899 -8.228 1.00 78.44 102 MET A O 1
ATOM 763 N N . ARG A 1 103 ? 7.787 6.014 -8.836 1.00 77.50 103 ARG A N 1
ATOM 764 C CA . ARG A 1 103 ? 7.695 7.476 -8.703 1.00 77.50 103 ARG A CA 1
ATOM 765 C C . ARG A 1 103 ? 7.943 7.957 -7.267 1.00 77.50 103 ARG A C 1
ATOM 767 O O . ARG A 1 103 ? 8.423 9.072 -7.087 1.00 77.50 103 ARG A O 1
ATOM 774 N N . GLY A 1 104 ? 7.624 7.133 -6.269 1.00 75.00 104 GLY A N 1
ATOM 775 C CA . GLY A 1 104 ? 7.884 7.394 -4.851 1.00 75.00 104 GLY A CA 1
ATOM 776 C C . GLY A 1 104 ? 9.336 7.192 -4.405 1.00 75.00 104 GLY A C 1
ATOM 777 O O . GLY A 1 104 ? 9.643 7.433 -3.239 1.00 75.00 104 GLY A O 1
ATOM 778 N N . GLY A 1 105 ? 10.226 6.771 -5.309 1.00 76.56 105 GLY A N 1
ATOM 779 C CA . GLY A 1 105 ? 11.637 6.499 -5.020 1.00 76.56 105 GLY A CA 1
ATOM 780 C C . GLY A 1 105 ? 12.025 5.025 -5.134 1.00 76.56 105 GLY A C 1
ATOM 781 O O . GLY A 1 105 ? 13.201 4.709 -4.995 1.00 76.56 105 GLY A O 1
ATOM 782 N N . GLY A 1 106 ? 11.068 4.137 -5.420 1.00 75.00 106 GLY A N 1
ATOM 783 C CA . GLY A 1 106 ? 11.331 2.726 -5.687 1.00 75.00 106 GLY A CA 1
ATOM 784 C C . GLY A 1 106 ? 11.823 1.938 -4.475 1.00 75.00 106 GLY A C 1
ATOM 785 O O . GLY A 1 106 ? 12.707 1.101 -4.615 1.00 75.00 106 GLY A O 1
ATOM 786 N N . ASP A 1 107 ? 11.258 2.203 -3.294 1.00 82.44 107 ASP A N 1
ATOM 787 C CA . ASP A 1 107 ? 11.609 1.497 -2.057 1.00 82.44 107 ASP A CA 1
ATOM 788 C C . ASP A 1 107 ? 11.360 -0.016 -2.183 1.00 82.44 107 ASP A C 1
ATOM 790 O O . ASP A 1 107 ? 10.244 -0.467 -2.462 1.00 82.44 107 ASP A O 1
ATOM 794 N N . GLU A 1 108 ? 12.407 -0.808 -1.941 1.00 81.62 108 GLU A N 1
ATOM 795 C CA . GLU A 1 108 ? 12.364 -2.269 -1.994 1.00 81.62 108 GLU A CA 1
ATOM 796 C C . GLU A 1 108 ? 11.273 -2.850 -1.088 1.00 81.62 108 GLU A C 1
ATOM 798 O O . GLU A 1 108 ? 10.589 -3.798 -1.473 1.00 81.62 108 GLU A O 1
ATOM 803 N N . ASN A 1 109 ? 11.070 -2.280 0.102 1.00 87.19 109 ASN A N 1
ATOM 804 C CA . ASN A 1 109 ? 10.092 -2.775 1.069 1.00 87.19 109 ASN A CA 1
ATOM 805 C C . ASN A 1 109 ? 8.663 -2.577 0.573 1.00 87.19 109 ASN A C 1
ATOM 807 O O . ASN A 1 109 ? 7.798 -3.412 0.837 1.00 87.19 109 ASN A O 1
ATOM 811 N N . VAL A 1 110 ? 8.408 -1.494 -0.162 1.00 87.62 110 VAL A N 1
ATOM 812 C CA . VAL A 1 110 ? 7.106 -1.261 -0.795 1.00 87.62 110 VAL A CA 1
ATOM 813 C C . VAL A 1 110 ? 6.861 -2.295 -1.879 1.00 87.62 110 VAL A C 1
ATOM 815 O O . VAL A 1 110 ? 5.786 -2.887 -1.920 1.00 87.62 110 VAL A O 1
ATOM 818 N N . ILE A 1 111 ? 7.857 -2.562 -2.724 1.00 83.75 111 ILE A N 1
ATOM 819 C CA . ILE A 1 111 ? 7.720 -3.555 -3.794 1.00 83.75 111 ILE A CA 1
ATOM 820 C C . ILE A 1 111 ? 7.524 -4.951 -3.197 1.00 83.75 111 ILE A C 1
ATOM 822 O O . ILE A 1 111 ? 6.607 -5.659 -3.608 1.00 83.75 111 ILE A O 1
ATOM 826 N N . LYS A 1 112 ? 8.304 -5.318 -2.171 1.00 84.06 112 LYS A N 1
ATOM 827 C CA . LYS A 1 112 ? 8.129 -6.574 -1.423 1.00 84.06 112 LYS A CA 1
ATOM 828 C C . LYS A 1 112 ? 6.735 -6.688 -0.825 1.00 84.06 112 LYS A C 1
ATOM 830 O O . LYS A 1 112 ? 6.126 -7.744 -0.943 1.00 84.06 112 LYS A O 1
ATOM 835 N N . ALA A 1 113 ? 6.213 -5.620 -0.222 1.00 88.88 113 ALA A N 1
ATOM 836 C CA . ALA A 1 113 ? 4.859 -5.617 0.321 1.00 88.88 113 ALA A CA 1
ATOM 837 C C . ALA A 1 113 ? 3.813 -5.839 -0.784 1.00 88.88 113 ALA A C 1
ATOM 839 O O . ALA A 1 113 ? 2.932 -6.680 -0.630 1.00 88.88 113 ALA A O 1
ATOM 840 N N . LEU A 1 114 ? 3.931 -5.157 -1.926 1.00 87.44 114 LEU A N 1
ATOM 841 C CA . LEU A 1 114 ? 3.022 -5.355 -3.060 1.00 87.44 114 LEU A CA 1
ATOM 842 C C . LEU A 1 114 ? 3.076 -6.792 -3.599 1.00 87.44 114 LEU A C 1
ATOM 844 O O . LEU A 1 114 ? 2.029 -7.407 -3.799 1.00 87.44 114 LEU A O 1
ATOM 848 N N . VAL A 1 115 ? 4.277 -7.343 -3.790 1.00 84.81 115 VAL A N 1
ATOM 849 C CA . VAL A 1 115 ? 4.479 -8.727 -4.253 1.00 84.81 115 VAL A CA 1
ATOM 850 C C . VAL A 1 115 ? 3.919 -9.731 -3.245 1.00 84.81 115 VAL A C 1
ATOM 852 O O . VAL A 1 115 ? 3.187 -10.638 -3.635 1.00 84.81 115 VAL A O 1
ATOM 855 N N . ALA A 1 116 ? 4.164 -9.529 -1.947 1.00 87.88 116 ALA A N 1
ATOM 856 C CA . ALA A 1 116 ? 3.616 -10.370 -0.881 1.00 87.88 116 ALA A CA 1
ATOM 857 C C . ALA A 1 116 ? 2.078 -10.368 -0.853 1.00 87.88 116 ALA A C 1
ATOM 859 O O . ALA A 1 116 ? 1.464 -11.343 -0.423 1.00 87.88 116 ALA A O 1
ATOM 860 N N . HIS A 1 117 ? 1.455 -9.294 -1.339 1.00 87.75 117 HIS A N 1
ATOM 861 C CA . HIS A 1 117 ? 0.008 -9.163 -1.459 1.00 87.75 117 HIS A CA 1
ATOM 862 C C . HIS A 1 117 ? -0.545 -9.520 -2.851 1.00 87.75 117 HIS A C 1
ATOM 864 O O . HIS A 1 117 ? -1.718 -9.261 -3.118 1.00 87.75 117 HIS A O 1
ATOM 870 N N . GLY A 1 118 ? 0.252 -10.157 -3.717 1.00 83.62 118 GLY A N 1
ATOM 871 C CA . GLY A 1 118 ? -0.218 -10.719 -4.988 1.00 83.62 118 GLY A CA 1
ATOM 872 C C . GLY A 1 118 ? -0.140 -9.769 -6.183 1.00 83.62 118 GLY A C 1
ATOM 873 O O . GLY A 1 118 ? -0.932 -9.904 -7.118 1.00 83.62 118 GLY A O 1
ATOM 874 N N . LEU A 1 119 ? 0.790 -8.807 -6.165 1.00 83.12 119 LEU A N 1
ATOM 875 C CA . LEU A 1 119 ? 1.078 -7.977 -7.335 1.00 83.12 119 LEU A CA 1
ATOM 876 C C . LEU A 1 119 ? 1.497 -8.853 -8.529 1.00 83.12 119 LEU A C 1
ATOM 878 O O . LEU A 1 119 ? 2.537 -9.511 -8.508 1.00 83.12 119 LEU A O 1
ATOM 882 N N . GLU A 1 120 ? 0.722 -8.800 -9.608 1.00 77.06 120 GLU A N 1
ATOM 883 C CA . GLU A 1 120 ? 1.004 -9.459 -10.875 1.00 77.06 120 GLU A CA 1
ATOM 884 C C . GLU A 1 120 ? 2.047 -8.662 -11.661 1.00 77.06 120 GLU A C 1
ATOM 886 O O . GLU A 1 120 ? 1.760 -7.908 -12.593 1.00 77.06 120 GLU A O 1
ATOM 891 N N . TYR A 1 121 ? 3.312 -8.889 -11.324 1.00 66.12 121 TYR A N 1
ATOM 892 C CA . TYR A 1 121 ? 4.466 -8.412 -12.079 1.00 66.12 121 TYR A CA 1
ATOM 893 C C . TYR A 1 121 ? 4.658 -9.227 -13.375 1.00 66.12 121 TYR A C 1
ATOM 895 O O . TYR A 1 121 ? 5.763 -9.553 -13.760 1.00 66.12 121 TYR A O 1
ATOM 903 N N . HIS A 1 122 ? 3.619 -9.561 -14.130 1.00 57.41 122 HIS A N 1
ATOM 904 C CA . HIS A 1 122 ? 3.799 -10.214 -15.443 1.00 57.41 122 HIS A CA 1
ATOM 905 C C . HIS A 1 122 ? 3.353 -9.290 -16.583 1.00 57.41 122 HIS A C 1
ATOM 907 O O . HIS A 1 122 ? 3.955 -9.264 -17.656 1.00 57.41 122 HIS A O 1
ATOM 913 N N . SER A 1 123 ? 2.362 -8.437 -16.316 1.00 51.19 123 SER A N 1
ATOM 914 C CA . SER A 1 123 ? 1.756 -7.501 -17.271 1.00 51.19 123 SER A CA 1
ATOM 915 C C . SER A 1 123 ? 2.555 -6.201 -17.484 1.00 51.19 123 SER A C 1
ATOM 917 O O . SER A 1 123 ? 2.455 -5.591 -18.548 1.00 51.19 123 SER A O 1
ATOM 919 N N . TRP A 1 124 ? 3.422 -5.800 -16.543 1.00 56.34 124 TRP A N 1
ATOM 920 C CA . TRP A 1 124 ? 4.299 -4.609 -16.642 1.00 56.34 124 TRP A CA 1
ATOM 921 C C . TRP A 1 124 ? 5.258 -4.622 -17.839 1.00 56.34 124 TRP A C 1
ATOM 923 O O . TRP A 1 124 ? 5.732 -3.572 -18.264 1.00 56.34 124 TRP A O 1
ATOM 933 N N . ARG A 1 125 ? 5.532 -5.802 -18.404 1.00 50.78 125 ARG A N 1
ATOM 934 C CA . ARG A 1 125 ? 6.393 -5.965 -19.579 1.00 50.78 125 ARG A CA 1
ATOM 935 C C . ARG A 1 125 ? 5.747 -5.422 -20.863 1.00 50.78 125 ARG A C 1
ATOM 937 O O . ARG A 1 125 ? 6.469 -5.064 -21.790 1.00 50.78 125 ARG A O 1
ATOM 944 N N . SER A 1 126 ? 4.412 -5.340 -20.914 1.00 43.84 126 SER A N 1
ATOM 945 C CA . SER A 1 126 ? 3.676 -4.843 -22.087 1.00 43.84 126 SER A CA 1
ATOM 946 C C . SER A 1 126 ? 3.699 -3.316 -22.208 1.00 43.84 126 SER A C 1
ATOM 948 O O . SER A 1 126 ? 3.605 -2.793 -23.315 1.00 43.84 126 SER A O 1
ATOM 950 N N . ALA A 1 127 ? 3.856 -2.597 -21.095 1.00 48.81 127 ALA A N 1
ATOM 951 C CA . ALA A 1 127 ? 4.073 -1.153 -21.079 1.00 48.81 127 ALA A CA 1
ATOM 952 C C . ALA A 1 127 ? 5.585 -0.884 -21.117 1.00 48.81 127 ALA A C 1
ATOM 954 O O . ALA A 1 127 ? 6.189 -0.557 -20.105 1.00 48.81 127 ALA A O 1
ATOM 955 N N . GLY A 1 128 ? 6.190 -1.154 -22.279 1.00 45.50 128 GLY A N 1
ATOM 956 C CA . GLY A 1 128 ? 7.613 -1.019 -22.614 1.00 45.50 128 GLY A CA 1
ATOM 957 C C . GLY A 1 128 ? 8.563 -0.483 -21.526 1.00 45.50 128 GLY A C 1
ATOM 958 O O . GLY A 1 128 ? 8.650 0.719 -21.310 1.00 45.50 128 GLY A O 1
ATOM 959 N N . MET A 1 129 ? 9.376 -1.395 -20.968 1.00 55.25 129 MET A N 1
ATOM 960 C CA . MET A 1 129 ? 10.692 -1.158 -20.328 1.00 55.25 129 MET A CA 1
ATOM 961 C C . MET A 1 129 ? 10.912 -0.905 -18.791 1.00 55.25 129 MET A C 1
ATOM 963 O O . MET A 1 129 ? 12.069 -0.673 -18.450 1.00 55.25 129 MET A O 1
ATOM 967 N N . PRO A 1 130 ? 10.004 -1.020 -17.788 1.00 53.97 130 PRO A N 1
ATOM 968 C CA . PRO A 1 130 ? 10.245 -0.274 -16.528 1.00 53.97 130 PRO A CA 1
ATOM 969 C C . PRO A 1 130 ? 10.934 -0.949 -15.313 1.00 53.97 130 PRO A C 1
ATOM 971 O O . PRO A 1 130 ? 11.718 -0.266 -14.680 1.00 53.97 130 PRO A O 1
ATOM 974 N N . LEU A 1 131 ? 10.706 -2.212 -14.912 1.00 55.31 131 LEU A N 1
ATOM 975 C CA . LEU A 1 131 ? 11.299 -2.764 -13.658 1.00 55.31 131 LEU A CA 1
ATOM 976 C C . LEU A 1 131 ? 12.688 -3.421 -13.823 1.00 55.31 131 LEU A C 1
ATOM 978 O O . LEU A 1 131 ? 13.521 -3.176 -12.971 1.00 55.31 131 LEU A O 1
ATOM 982 N N . LEU A 1 132 ? 13.008 -4.155 -14.900 1.00 53.88 132 LEU A N 1
ATOM 983 C CA . LEU A 1 132 ? 14.339 -4.778 -15.098 1.00 53.88 132 LEU A CA 1
ATOM 984 C C . LEU A 1 132 ? 15.447 -3.743 -15.333 1.00 53.88 132 LEU A C 1
ATOM 986 O O . LEU A 1 132 ? 16.522 -3.814 -14.750 1.00 53.88 132 LEU A O 1
ATOM 990 N N . HIS A 1 133 ? 15.175 -2.743 -16.175 1.00 56.00 133 HIS A N 1
ATOM 991 C CA . HIS A 1 133 ? 16.114 -1.647 -16.411 1.00 56.00 133 HIS A CA 1
ATOM 992 C C . HIS A 1 133 ? 16.356 -0.842 -15.123 1.00 56.00 133 HIS A C 1
ATOM 994 O O . HIS A 1 133 ? 17.475 -0.414 -14.842 1.00 56.00 133 HIS A O 1
ATOM 1000 N N . TRP A 1 134 ? 15.312 -0.670 -14.307 1.00 56.66 134 TRP A N 1
ATOM 1001 C CA . TRP A 1 134 ? 15.401 0.093 -13.069 1.00 56.66 134 TRP A CA 1
ATOM 1002 C C . TRP A 1 134 ? 15.994 -0.719 -11.918 1.00 56.66 134 TRP A C 1
ATOM 1004 O O . TRP A 1 134 ? 16.830 -0.184 -11.205 1.00 56.66 134 TRP A O 1
ATOM 1014 N N . SER A 1 135 ? 15.690 -2.015 -11.792 1.00 55.72 135 SER A N 1
ATOM 1015 C CA . SER A 1 135 ? 16.314 -2.913 -10.812 1.00 55.72 135 SER A CA 1
ATOM 1016 C C . SER A 1 135 ? 17.818 -3.029 -11.034 1.00 55.72 135 SER A C 1
ATOM 1018 O O . SER A 1 135 ? 18.574 -3.091 -10.067 1.00 55.72 135 SER A O 1
ATOM 1020 N N . CYS A 1 136 ? 18.273 -2.970 -12.290 1.00 56.56 136 CYS A N 1
ATOM 1021 C CA . CYS A 1 136 ? 19.692 -2.835 -12.612 1.00 56.56 136 CYS A CA 1
ATOM 1022 C C . CYS A 1 136 ? 20.263 -1.470 -12.192 1.00 56.56 136 CYS A C 1
ATOM 1024 O O . CYS A 1 136 ? 21.386 -1.412 -11.702 1.00 56.56 136 CYS A O 1
ATOM 1026 N N . SER A 1 137 ? 19.503 -0.379 -12.346 1.00 55.19 137 SER A N 1
ATOM 1027 C CA . SER A 1 137 ? 19.943 0.972 -11.963 1.00 55.19 137 SER A CA 1
ATOM 1028 C C . SER A 1 137 ? 19.924 1.228 -10.451 1.00 55.19 137 SER A C 1
ATOM 1030 O O . SER A 1 137 ? 20.645 2.114 -9.993 1.00 55.19 137 SER A O 1
ATOM 1032 N N . THR A 1 138 ? 19.101 0.511 -9.684 1.00 53.72 138 THR A N 1
ATOM 1033 C CA . THR A 1 138 ? 18.918 0.728 -8.236 1.00 53.72 138 THR A CA 1
ATOM 1034 C C . THR A 1 138 ? 19.378 -0.428 -7.362 1.00 53.72 138 THR A C 1
ATOM 1036 O O . THR A 1 138 ? 19.254 -0.360 -6.143 1.00 53.72 138 THR A O 1
ATOM 1039 N N . GLY A 1 139 ? 19.965 -1.468 -7.959 1.00 57.00 139 GLY A N 1
ATOM 1040 C CA . GLY A 1 139 ? 20.497 -2.624 -7.233 1.00 57.00 139 GLY A CA 1
ATOM 1041 C C . GLY A 1 139 ? 19.424 -3.595 -6.732 1.00 57.00 139 GLY A C 1
ATOM 1042 O O . GLY A 1 139 ? 19.740 -4.536 -6.011 1.00 57.00 139 GLY A O 1
ATOM 1043 N N . LEU A 1 140 ? 18.168 -3.421 -7.148 1.00 56.91 140 LEU A N 1
ATOM 1044 C CA . LEU A 1 140 ? 17.021 -4.253 -6.767 1.00 56.91 140 LEU A CA 1
ATOM 1045 C C . LEU A 1 140 ? 16.920 -5.557 -7.581 1.00 56.91 140 LEU A C 1
ATOM 1047 O O . LEU A 1 140 ? 15.829 -6.076 -7.806 1.00 56.91 140 LEU A O 1
ATOM 1051 N N . ILE A 1 141 ? 18.050 -6.078 -8.064 1.00 57.00 141 ILE A N 1
ATOM 1052 C CA . ILE A 1 141 ? 18.131 -7.233 -8.976 1.00 57.00 141 ILE A CA 1
ATOM 1053 C C . ILE A 1 141 ? 17.476 -8.482 -8.357 1.00 57.00 141 ILE A C 1
ATOM 1055 O O . ILE A 1 141 ? 16.852 -9.260 -9.067 1.00 57.00 141 ILE A O 1
ATOM 1059 N N . ASN A 1 142 ? 17.515 -8.607 -7.027 1.00 58.16 142 ASN A N 1
ATOM 1060 C CA . ASN A 1 142 ? 16.932 -9.732 -6.287 1.00 58.16 142 ASN A CA 1
ATOM 1061 C C . ASN A 1 142 ? 15.389 -9.770 -6.298 1.00 58.16 142 ASN A C 1
ATOM 1063 O O . ASN A 1 142 ? 14.806 -10.733 -5.813 1.00 58.16 142 ASN A O 1
ATOM 1067 N N . LEU A 1 143 ? 14.703 -8.728 -6.788 1.00 54.72 143 LEU A N 1
ATOM 1068 C CA . LEU A 1 143 ? 13.235 -8.725 -6.898 1.00 54.72 143 LEU A CA 1
ATOM 1069 C C . LEU A 1 143 ? 12.714 -9.386 -8.180 1.00 54.72 143 LEU A C 1
ATOM 1071 O O . LEU A 1 143 ? 11.503 -9.548 -8.314 1.00 54.72 143 LEU A O 1
ATOM 1075 N N . VAL A 1 144 ? 13.597 -9.701 -9.132 1.00 51.03 144 VAL A N 1
ATOM 1076 C CA . VAL A 1 144 ? 13.223 -10.217 -10.459 1.00 51.03 144 VAL A CA 1
ATOM 1077 C C . VAL A 1 144 ? 13.632 -11.673 -10.703 1.00 51.03 144 VAL A C 1
ATOM 1079 O O . VAL A 1 144 ? 13.447 -12.152 -11.823 1.00 51.03 144 VAL A O 1
ATOM 1082 N N . GLU A 1 145 ? 14.183 -12.350 -9.692 1.00 46.38 145 GLU A N 1
ATOM 1083 C CA . GLU A 1 145 ? 14.510 -13.786 -9.738 1.00 46.38 145 GLU A CA 1
ATOM 1084 C C . GLU A 1 145 ? 13.289 -14.689 -9.525 1.00 46.38 145 GLU A C 1
ATOM 1086 O O . GLU A 1 145 ? 12.417 -14.349 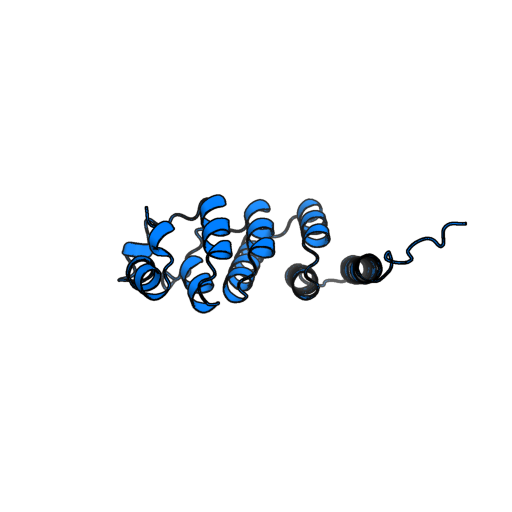-8.690 1.00 46.38 145 GLU A O 1
#